Protein AF-A0A5C6MGU5-F1 (afdb_monomer)

Solvent-accessible surface area (backbone atoms only — not comparable to full-atom values): 9180 Å² total; per-residue (Å²): 132,84,82,51,68,72,92,38,64,25,35,32,39,40,38,36,35,50,50,98,85,65,52,47,31,28,55,45,80,52,95,90,55,79,79,12,43,75,41,80,54,62,85,96,49,49,40,66,64,58,50,38,55,52,48,18,62,77,69,70,44,94,37,74,92,36,55,45,75,43,73,92,65,50,44,81,38,66,78,50,99,88,43,54,26,26,38,38,30,30,42,44,56,94,60,76,82,68,92,88,69,81,59,47,39,60,75,56,50,65,65,72,44,65,99,49,78,68,41,51,63,56,53,48,42,51,33,44,71,72,65,70,51,51,97,84,63,80,69,85,51,70,75,69,51,48,73,79,64,75,124

Mean predicted aligned error: 8.31 Å

Organism: NCBI:txid1653850

Nearest PDB structures (foldseek):
  3r03-assembly1_B  TM=6.118E-01  e=1.742E-03  Rhodospirillum rubrum ATCC 11170
  5zrl-assembly2_B  TM=5.139E-01  e=5.588E-04  Mycolicibacterium smegmatis MC2 155
  5zrc-assembly1_A  TM=5.523E-01  e=1.235E-02  Mycolicibacterium smegmatis MC2 155
  3grn-assembly1_A  TM=5.414E-01  e=2.808E-02  Methanosarcina mazei
  8dp9-assembly1_A  TM=4.159E-01  e=7.451E-03  Melampsora lini

Radius of gyration: 14.79 Å; Cα contacts (8 Å, |Δi|>4): 239; chains: 1; bounding box: 42×35×39 Å

pLDDT: mean 77.82, std 12.08, range [43.31, 91.38]

Sequence (151 aa):
MTNIYCKTDRAILILGVPDDRGVLFFPSNRADELPGLHLDVKPLLPIFDQLTGLASAVLKQDVARSLHLFDEFADEIAINDSDKGTVFVGTLSQVTKPEGGPWAVMPAILRALPKTRVRLPYLRAWQILQGGLKLNTKAVDPAELAKYFDD

Structure (mmCIF, N/CA/C/O backbone):
data_AF-A0A5C6MGU5-F1
#
_entry.id   AF-A0A5C6MGU5-F1
#
loop_
_atom_site.group_PDB
_atom_site.id
_atom_site.type_symbol
_atom_site.label_atom_id
_atom_site.label_alt_id
_atom_site.label_comp_id
_atom_site.label_asym_id
_atom_site.label_entity_id
_atom_site.label_seq_id
_atom_site.pdbx_PDB_ins_code
_atom_site.Cartn_x
_atom_site.Cartn_y
_atom_site.Cartn_z
_atom_site.occupancy
_atom_site.B_iso_or_equiv
_atom_site.auth_seq_id
_atom_site.auth_comp_id
_atom_site.auth_asym_id
_atom_site.auth_atom_id
_atom_site.pdbx_PDB_model_num
ATOM 1 N N . MET A 1 1 ? -18.888 1.208 -3.282 1.00 53.81 1 MET A N 1
ATOM 2 C CA . MET A 1 1 ? -17.440 0.995 -3.474 1.00 53.81 1 MET A CA 1
ATOM 3 C C . MET A 1 1 ? -17.272 -0.138 -4.466 1.00 53.81 1 MET A C 1
ATOM 5 O O . MET A 1 1 ? -18.005 -1.114 -4.359 1.00 53.81 1 MET A O 1
ATOM 9 N N . THR A 1 2 ? -16.394 0.013 -5.455 1.00 55.94 2 THR A N 1
ATOM 10 C CA . THR A 1 2 ? -16.027 -1.081 -6.365 1.00 55.94 2 THR A CA 1
ATOM 11 C C . THR A 1 2 ? -15.250 -2.121 -5.563 1.00 55.94 2 THR A C 1
ATOM 13 O O . THR A 1 2 ? -14.336 -1.761 -4.825 1.00 55.94 2 THR A O 1
ATOM 16 N N . ASN A 1 3 ? -15.624 -3.397 -5.661 1.00 70.94 3 ASN A N 1
ATOM 17 C CA . ASN A 1 3 ? -14.872 -4.461 -5.002 1.00 70.94 3 ASN A CA 1
ATOM 18 C C . ASN A 1 3 ? -13.548 -4.655 -5.745 1.00 70.94 3 ASN A C 1
ATOM 20 O O . ASN A 1 3 ? -13.529 -5.143 -6.874 1.00 70.94 3 ASN A O 1
ATOM 24 N N . ILE A 1 4 ? -12.453 -4.237 -5.117 1.00 78.31 4 ILE A N 1
ATOM 25 C CA . ILE A 1 4 ? -11.099 -4.417 -5.640 1.00 78.31 4 ILE A CA 1
ATOM 26 C C . ILE A 1 4 ? -10.578 -5.764 -5.142 1.00 78.31 4 ILE A C 1
ATOM 28 O O . ILE A 1 4 ? -10.690 -6.085 -3.954 1.00 78.31 4 ILE A O 1
ATOM 32 N N . TYR A 1 5 ? -9.996 -6.542 -6.049 1.00 80.12 5 TYR A N 1
ATOM 33 C CA . TYR A 1 5 ? -9.428 -7.855 -5.761 1.00 80.12 5 TYR A CA 1
ATOM 34 C C . TYR A 1 5 ? -7.916 -7.836 -5.989 1.00 80.12 5 TYR A C 1
ATOM 36 O O . TYR A 1 5 ? -7.421 -7.143 -6.879 1.00 80.12 5 TYR A O 1
ATOM 44 N N . CYS A 1 6 ? -7.182 -8.598 -5.180 1.00 84.56 6 CYS A N 1
ATOM 45 C CA . CYS A 1 6 ? -5.745 -8.775 -5.358 1.00 84.56 6 CYS A CA 1
ATOM 46 C C . CYS A 1 6 ? -5.468 -9.711 -6.539 1.00 84.56 6 CYS A C 1
ATOM 48 O O . CYS A 1 6 ? -6.164 -10.713 -6.706 1.00 84.56 6 CYS A O 1
ATOM 50 N N . LYS A 1 7 ? -4.447 -9.400 -7.341 1.00 80.38 7 L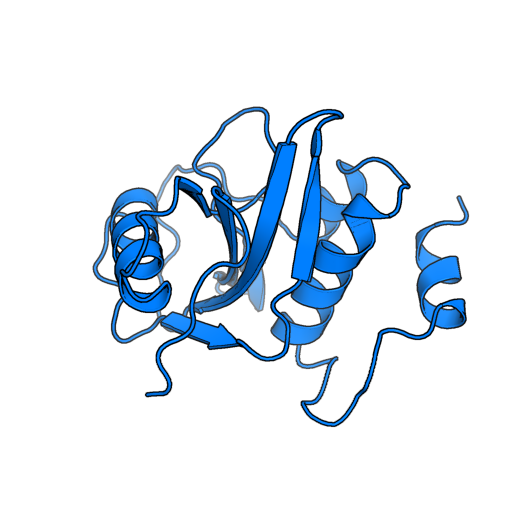YS A N 1
ATOM 51 C CA . LYS A 1 7 ? -4.052 -10.213 -8.504 1.00 80.38 7 LYS A CA 1
ATOM 52 C C . LYS A 1 7 ? -3.089 -11.348 -8.142 1.00 80.38 7 LYS A C 1
ATOM 54 O O . LYS A 1 7 ? -2.809 -12.210 -8.967 1.00 80.38 7 LYS A O 1
ATOM 59 N N . THR A 1 8 ? -2.587 -11.338 -6.914 1.00 87.69 8 THR A N 1
ATOM 60 C CA . THR A 1 8 ? -1.569 -12.249 -6.384 1.00 87.69 8 THR A CA 1
ATOM 61 C C . THR A 1 8 ? -1.984 -12.774 -5.012 1.00 87.69 8 THR A C 1
ATOM 63 O O . THR A 1 8 ? -2.827 -12.176 -4.342 1.00 87.69 8 THR A O 1
ATOM 66 N N . ASP A 1 9 ? -1.319 -13.829 -4.546 1.00 87.94 9 ASP A N 1
ATOM 67 C CA . ASP A 1 9 ? -1.592 -14.437 -3.234 1.00 87.94 9 ASP A CA 1
ATOM 68 C C . ASP A 1 9 ? -1.109 -13.577 -2.052 1.00 87.94 9 ASP A C 1
ATOM 70 O O . ASP A 1 9 ? -1.486 -13.809 -0.905 1.00 87.94 9 ASP A O 1
ATOM 74 N N . ARG A 1 10 ? -0.304 -12.543 -2.326 1.00 90.19 10 ARG A N 1
ATOM 75 C CA . ARG A 1 10 ? 0.150 -11.552 -1.344 1.00 90.19 10 ARG A CA 1
ATOM 76 C C . ARG A 1 10 ? -0.240 -10.136 -1.730 1.00 90.19 10 ARG A C 1
ATOM 78 O O . ARG A 1 10 ? -0.173 -9.770 -2.904 1.00 90.19 10 ARG A O 1
ATOM 85 N N . ALA A 1 11 ? -0.566 -9.329 -0.729 1.00 90.75 11 ALA A N 1
ATOM 86 C CA . ALA A 1 11 ? -0.770 -7.895 -0.851 1.00 90.75 11 ALA A CA 1
ATOM 87 C C . ALA A 1 11 ? 0.154 -7.143 0.108 1.00 90.75 11 ALA A C 1
ATOM 89 O O . ALA A 1 11 ? 0.366 -7.559 1.247 1.00 90.75 11 ALA A O 1
ATOM 90 N N . ILE A 1 12 ? 0.679 -6.013 -0.357 1.00 90.19 12 ILE A N 1
ATOM 91 C CA . ILE A 1 12 ? 1.473 -5.089 0.451 1.00 90.19 12 ILE A CA 1
ATOM 92 C C . ILE A 1 12 ? 0.781 -3.739 0.396 1.00 90.19 12 ILE A C 1
ATOM 94 O O . ILE A 1 12 ? 0.633 -3.161 -0.676 1.00 90.19 12 ILE A O 1
ATOM 98 N N . LEU A 1 13 ? 0.363 -3.216 1.541 1.00 90.38 13 LEU A N 1
ATOM 99 C CA . LEU A 1 13 ? -0.235 -1.892 1.613 1.00 90.38 13 LEU A CA 1
ATOM 100 C C . LEU A 1 13 ? 0.780 -0.866 2.107 1.00 90.38 13 LEU A C 1
ATOM 102 O O . LEU A 1 13 ? 1.248 -0.911 3.245 1.00 90.38 13 LEU A O 1
ATOM 106 N N . ILE A 1 14 ? 1.083 0.090 1.240 1.00 89.75 14 ILE A N 1
ATOM 107 C CA . ILE A 1 14 ? 1.922 1.241 1.534 1.00 89.75 14 ILE A CA 1
ATOM 108 C C . ILE A 1 14 ? 1.007 2.372 2.016 1.00 89.75 14 ILE A C 1
ATOM 110 O O . ILE A 1 14 ? 0.284 2.977 1.224 1.00 89.75 14 ILE A O 1
ATOM 114 N N . LEU A 1 15 ? 1.042 2.650 3.322 1.00 87.62 15 LEU A N 1
ATOM 115 C CA . LEU A 1 15 ? 0.246 3.708 3.949 1.00 87.62 15 LEU A CA 1
ATOM 116 C C . LEU A 1 15 ? 1.079 4.945 4.229 1.00 87.62 15 LEU A C 1
ATOM 118 O O . LEU A 1 15 ? 2.044 4.854 4.977 1.00 87.62 15 LEU A O 1
ATOM 122 N N . GLY A 1 16 ? 0.667 6.093 3.697 1.00 87.88 16 GLY A N 1
ATOM 123 C CA . GLY A 1 16 ? 1.178 7.387 4.132 1.00 87.88 16 GLY A CA 1
ATOM 124 C C . GLY A 1 16 ? 0.444 7.873 5.377 1.00 87.88 16 GLY A C 1
ATOM 125 O O . GLY A 1 16 ? -0.747 8.186 5.302 1.00 87.88 16 GLY A O 1
ATOM 126 N N . VAL A 1 17 ? 1.161 7.971 6.497 1.00 85.44 17 VAL A N 1
ATOM 127 C CA . VAL A 1 17 ? 0.687 8.618 7.728 1.00 85.44 17 VAL A CA 1
ATOM 128 C C . VAL A 1 17 ? 1.509 9.889 7.964 1.00 85.44 17 VAL A C 1
ATOM 130 O O . VAL A 1 17 ? 2.711 9.768 8.200 1.00 85.44 17 VAL A O 1
ATOM 133 N N . PRO A 1 18 ? 0.933 11.098 7.870 1.00 79.94 18 PRO A N 1
ATOM 134 C CA . PRO A 1 18 ? 1.666 12.327 8.166 1.00 79.94 18 PRO A CA 1
ATOM 135 C C . PRO A 1 18 ? 1.912 12.488 9.679 1.00 79.94 18 PRO A C 1
ATOM 137 O O . PRO A 1 18 ? 1.006 12.231 10.472 1.00 79.94 18 PRO A O 1
ATOM 140 N N . ASP A 1 19 ? 3.109 12.934 10.086 1.00 77.88 19 ASP A N 1
ATOM 141 C CA . ASP A 1 19 ? 3.311 13.519 11.426 1.00 77.88 19 ASP A CA 1
ATOM 142 C C . ASP A 1 19 ? 2.861 14.988 11.489 1.00 77.88 19 ASP A C 1
ATOM 144 O O . ASP A 1 19 ? 2.381 15.575 10.516 1.00 77.88 19 ASP A O 1
ATOM 148 N N . ASP A 1 20 ? 3.046 15.590 12.661 1.00 75.50 20 ASP A N 1
ATOM 149 C CA . ASP A 1 20 ? 2.825 17.007 12.950 1.00 75.50 20 ASP A CA 1
ATOM 150 C C . ASP A 1 20 ? 3.620 17.962 12.042 1.00 75.50 20 ASP A C 1
ATOM 152 O O . ASP A 1 20 ? 3.219 19.108 11.843 1.00 75.50 20 ASP A O 1
ATOM 156 N N . ARG A 1 21 ? 4.723 17.490 11.453 1.00 73.88 21 ARG A N 1
ATOM 157 C CA . ARG A 1 21 ? 5.568 18.232 10.506 1.00 73.88 21 ARG A CA 1
ATOM 158 C C . ARG A 1 21 ? 5.243 17.904 9.045 1.00 73.88 21 ARG A C 1
ATOM 160 O O . ARG A 1 21 ? 5.930 18.393 8.150 1.00 73.88 21 ARG A O 1
ATOM 167 N N . GLY A 1 22 ? 4.224 17.081 8.788 1.00 72.69 22 GLY A N 1
ATOM 168 C CA . GLY A 1 22 ? 3.822 16.652 7.446 1.00 72.69 22 GLY A CA 1
ATOM 169 C C . GLY A 1 22 ? 4.753 15.612 6.813 1.00 72.69 22 GLY A C 1
ATOM 170 O O . GLY A 1 22 ? 4.666 15.356 5.610 1.00 72.69 22 GLY A O 1
ATOM 171 N N . VAL A 1 23 ? 5.649 14.999 7.590 1.00 77.06 23 VAL A N 1
ATOM 172 C CA . VAL A 1 23 ? 6.521 13.922 7.113 1.00 77.06 23 VAL A CA 1
ATOM 173 C C . VAL A 1 23 ? 5.701 12.640 7.000 1.00 77.06 23 VAL A C 1
ATOM 175 O O . VAL A 1 23 ? 5.023 12.250 7.944 1.00 77.06 23 VAL A O 1
ATOM 178 N N . LEU A 1 24 ? 5.771 11.965 5.849 1.00 80.12 24 LEU A N 1
ATOM 179 C CA . LEU A 1 24 ? 5.070 10.698 5.6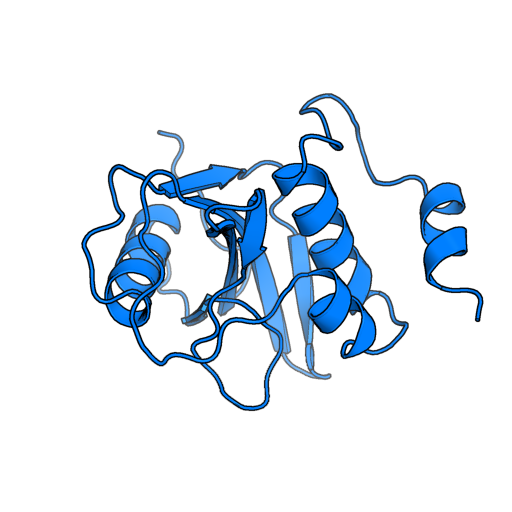43 1.00 80.12 24 LEU A CA 1
ATOM 180 C C . LEU A 1 24 ? 5.837 9.522 6.248 1.00 80.12 24 LEU A C 1
ATOM 182 O O . LEU A 1 24 ? 6.983 9.245 5.873 1.00 80.12 24 LEU A O 1
ATOM 186 N N . PHE A 1 25 ? 5.147 8.784 7.104 1.00 80.00 25 PHE A N 1
ATOM 187 C CA . PHE A 1 25 ? 5.589 7.530 7.689 1.00 80.00 25 PHE A CA 1
ATOM 188 C C . PHE A 1 25 ? 4.832 6.352 7.105 1.00 80.00 25 PHE A C 1
ATOM 190 O O . PHE A 1 25 ? 3.669 6.483 6.730 1.00 80.00 25 PHE A O 1
ATOM 197 N N . PHE A 1 26 ? 5.501 5.203 7.099 1.00 83.06 26 PHE A N 1
ATOM 198 C CA . PHE A 1 26 ? 4.984 3.953 6.569 1.00 83.06 26 PHE A CA 1
ATOM 199 C C . PHE A 1 26 ? 5.113 2.873 7.638 1.00 83.06 26 PHE A C 1
ATOM 201 O O . PHE A 1 26 ? 6.232 2.596 8.092 1.00 83.06 26 PHE A O 1
ATOM 208 N N . PRO A 1 27 ? 3.994 2.271 8.067 1.00 81.38 27 PRO A N 1
ATOM 209 C CA . PRO A 1 27 ? 4.040 1.172 9.011 1.00 81.38 27 PRO A CA 1
ATOM 210 C C . PRO A 1 27 ? 4.603 -0.081 8.327 1.00 81.38 27 PRO A C 1
ATOM 212 O O . PRO A 1 27 ? 4.325 -0.340 7.156 1.00 81.38 27 PRO A O 1
ATOM 215 N N . SER A 1 28 ? 5.383 -0.863 9.075 1.00 84.25 28 SER A N 1
ATOM 216 C CA . SER A 1 28 ? 5.816 -2.203 8.679 1.00 84.25 28 SER A CA 1
ATOM 217 C C . SER A 1 28 ? 5.377 -3.218 9.725 1.00 84.25 28 SER A C 1
ATOM 219 O O . SER A 1 28 ? 5.492 -2.961 10.924 1.00 84.25 28 SER A O 1
ATOM 221 N N . ASN A 1 29 ? 4.890 -4.375 9.280 1.00 84.56 29 ASN A N 1
ATOM 222 C CA . ASN A 1 29 ? 4.600 -5.520 10.147 1.00 84.56 29 ASN A CA 1
ATOM 223 C C . ASN A 1 29 ? 5.657 -6.631 10.057 1.00 84.56 29 ASN A C 1
ATOM 225 O O . ASN A 1 29 ? 5.462 -7.698 10.640 1.00 84.56 29 ASN A O 1
ATOM 229 N N . ARG A 1 30 ? 6.772 -6.388 9.355 1.00 79.38 30 ARG A N 1
ATOM 230 C CA . ARG A 1 30 ? 7.902 -7.317 9.231 1.00 79.38 30 ARG A CA 1
ATOM 231 C C . ARG A 1 30 ? 9.229 -6.570 9.394 1.00 79.38 30 ARG A C 1
ATOM 233 O O . ARG A 1 30 ? 9.433 -5.524 8.782 1.00 79.38 30 ARG A O 1
ATOM 240 N N . ALA A 1 31 ? 10.100 -7.080 10.264 1.00 66.62 31 ALA A N 1
ATOM 241 C CA . ALA A 1 31 ? 11.302 -6.371 10.713 1.00 66.62 31 ALA A CA 1
ATOM 242 C C . ALA A 1 31 ? 12.400 -6.262 9.637 1.00 66.62 31 ALA A C 1
ATOM 244 O O . ALA A 1 31 ? 13.076 -5.240 9.582 1.00 66.62 31 ALA A O 1
ATOM 245 N N . ASP A 1 32 ? 12.514 -7.259 8.754 1.00 68.69 32 ASP A N 1
ATOM 246 C CA . ASP A 1 32 ? 13.615 -7.391 7.783 1.00 68.69 32 ASP A CA 1
ATOM 247 C C . ASP A 1 32 ? 13.141 -7.370 6.317 1.00 68.69 32 ASP A C 1
ATOM 249 O O . ASP A 1 32 ? 13.840 -7.822 5.412 1.00 68.69 32 ASP A O 1
ATOM 253 N N . GLU A 1 33 ? 11.929 -6.872 6.062 1.00 73.44 33 GLU A N 1
ATOM 254 C CA . GLU A 1 33 ? 11.315 -6.885 4.732 1.00 73.44 33 GLU A CA 1
ATOM 255 C C . GLU A 1 33 ? 11.031 -5.480 4.190 1.00 73.44 33 GLU A C 1
ATOM 257 O O . GLU A 1 33 ? 11.208 -4.460 4.860 1.00 73.44 33 GLU A O 1
ATOM 262 N N . LEU A 1 34 ? 10.575 -5.440 2.935 1.00 77.31 34 LEU A N 1
ATOM 263 C CA . LEU A 1 34 ? 10.078 -4.234 2.289 1.00 77.31 34 LEU A CA 1
ATOM 264 C C . LEU A 1 34 ? 9.041 -3.538 3.194 1.00 77.31 34 LEU A C 1
ATOM 266 O O . LEU A 1 34 ? 8.188 -4.205 3.781 1.00 77.31 34 LEU A O 1
ATOM 270 N N . PRO A 1 35 ? 9.059 -2.205 3.288 1.00 79.31 35 PRO A N 1
ATOM 271 C CA . PRO A 1 35 ? 8.132 -1.468 4.137 1.00 79.31 35 PRO A CA 1
ATOM 272 C C . PRO A 1 35 ? 6.701 -1.560 3.613 1.00 79.31 35 PRO A C 1
ATOM 274 O O . PRO A 1 35 ? 6.462 -1.586 2.404 1.00 79.31 35 PRO A O 1
ATOM 277 N N . GLY A 1 36 ? 5.750 -1.551 4.540 1.00 85.69 36 GLY A N 1
ATOM 278 C CA . GLY A 1 36 ? 4.329 -1.688 4.259 1.00 85.69 36 GLY A CA 1
ATOM 279 C C . GLY A 1 36 ? 3.685 -2.752 5.135 1.00 85.69 36 GLY A C 1
ATOM 280 O O . GLY A 1 36 ? 4.340 -3.468 5.892 1.00 85.69 36 GLY A O 1
ATOM 281 N N . LEU A 1 37 ? 2.368 -2.848 5.028 1.00 88.25 37 LEU A N 1
ATOM 282 C CA . LEU A 1 37 ? 1.585 -3.857 5.719 1.00 88.25 37 LEU A CA 1
ATOM 283 C C . LEU A 1 37 ? 1.405 -5.066 4.811 1.00 88.25 37 LEU A C 1
ATOM 285 O O . LEU A 1 37 ? 0.712 -4.985 3.798 1.00 88.25 37 LEU A O 1
ATOM 289 N N . HIS A 1 38 ? 2.043 -6.170 5.179 1.00 88.19 38 HIS A N 1
ATOM 290 C CA . HIS A 1 38 ? 2.028 -7.418 4.424 1.00 88.19 38 HIS A CA 1
ATOM 291 C C . HIS A 1 38 ? 0.871 -8.302 4.846 1.00 88.19 38 HIS A C 1
ATOM 293 O O . HIS A 1 38 ? 0.719 -8.608 6.032 1.00 88.19 38 HIS A O 1
ATOM 299 N N . LEU A 1 39 ? 0.110 -8.755 3.860 1.00 89.00 39 LEU A N 1
ATOM 300 C CA . LEU A 1 39 ? -1.051 -9.605 4.034 1.00 89.00 39 LEU A CA 1
ATOM 301 C C . LEU A 1 39 ? -1.008 -10.770 3.040 1.00 89.00 39 LEU A C 1
ATOM 303 O O . LEU A 1 39 ? -0.906 -10.550 1.832 1.00 89.00 39 LEU A O 1
ATOM 307 N N . ASP A 1 40 ? -1.184 -11.992 3.538 1.00 89.75 40 ASP A N 1
ATOM 308 C CA . ASP A 1 40 ? -1.572 -13.123 2.694 1.00 89.75 40 ASP A CA 1
ATOM 309 C C . ASP A 1 40 ? -3.064 -12.996 2.360 1.00 89.75 40 ASP A C 1
ATOM 311 O O . ASP A 1 40 ? -3.914 -12.875 3.251 1.00 89.75 40 ASP A O 1
ATOM 315 N N . VAL A 1 41 ? -3.389 -12.968 1.070 1.00 88.62 41 VAL A N 1
ATOM 316 C CA . VAL A 1 41 ? -4.733 -12.636 0.599 1.00 88.62 41 VAL A CA 1
ATOM 317 C C . VAL A 1 41 ? -5.609 -13.875 0.580 1.00 88.62 41 VAL A C 1
ATOM 319 O O . VAL A 1 41 ? -5.252 -14.916 0.032 1.00 88.62 41 VAL A O 1
ATOM 322 N N . LYS A 1 42 ? -6.815 -13.744 1.131 1.00 86.31 42 LYS A N 1
ATOM 323 C CA . LYS A 1 42 ? -7.852 -14.762 0.989 1.00 86.31 42 LYS A CA 1
ATOM 324 C C . LYS A 1 42 ? -8.573 -14.579 -0.348 1.00 86.31 42 LYS A C 1
ATOM 326 O O . LYS A 1 42 ? -9.075 -13.479 -0.613 1.00 86.31 42 LYS A O 1
ATOM 331 N N . PRO A 1 43 ? -8.681 -15.639 -1.168 1.00 76.06 43 PRO A N 1
ATOM 332 C CA . PRO A 1 43 ? -9.460 -15.598 -2.397 1.00 76.06 43 PRO A CA 1
ATOM 333 C C . PRO A 1 43 ? -10.894 -15.118 -2.144 1.00 76.06 43 PRO A C 1
ATOM 335 O O . PRO A 1 43 ? -11.482 -15.420 -1.106 1.00 76.06 43 PRO A O 1
ATOM 338 N N . LEU A 1 44 ? -11.463 -14.399 -3.118 1.00 75.06 44 LEU A N 1
ATOM 339 C CA . LEU A 1 44 ? -12.865 -13.942 -3.147 1.00 75.06 44 LEU A CA 1
ATOM 340 C C . LEU A 1 44 ? -13.274 -12.909 -2.082 1.00 75.06 44 LEU A C 1
ATOM 342 O O . LEU A 1 44 ? -14.419 -12.457 -2.100 1.00 75.06 44 LEU A O 1
ATOM 346 N N . LEU A 1 45 ? -12.367 -12.481 -1.201 1.00 82.06 45 LEU A N 1
ATOM 347 C CA . LEU A 1 45 ? -12.625 -11.384 -0.270 1.00 82.06 45 LEU A CA 1
ATOM 348 C C . LEU A 1 45 ? -12.152 -10.039 -0.856 1.00 82.06 45 LEU A C 1
ATOM 350 O O . LEU A 1 45 ? -11.048 -9.977 -1.407 1.00 82.06 45 LEU A O 1
ATOM 354 N N . PRO A 1 46 ? -12.935 -8.949 -0.721 1.00 87.44 46 PRO A N 1
ATOM 355 C CA . PRO A 1 46 ? -12.491 -7.610 -1.105 1.00 87.44 46 PRO A CA 1
ATOM 356 C C . PRO A 1 46 ? -11.194 -7.228 -0.392 1.00 87.44 46 PRO A C 1
ATOM 358 O O . PRO A 1 46 ? -11.030 -7.481 0.804 1.00 87.44 46 PRO A O 1
ATOM 361 N N . ILE A 1 47 ? -10.262 -6.604 -1.112 1.00 89.19 47 ILE A N 1
ATOM 362 C CA . ILE A 1 47 ? -8.953 -6.277 -0.537 1.00 89.19 47 ILE A CA 1
ATOM 363 C C . ILE A 1 47 ? -9.050 -5.191 0.536 1.00 89.19 47 ILE A C 1
ATOM 365 O O . ILE A 1 47 ? -8.289 -5.218 1.497 1.00 89.19 47 ILE A O 1
ATOM 369 N N . PHE A 1 48 ? -10.026 -4.282 0.414 1.00 88.88 48 PHE A N 1
ATOM 370 C CA . PHE A 1 48 ? -10.246 -3.201 1.372 1.00 88.88 48 PHE A CA 1
ATOM 371 C C . PHE A 1 48 ? -10.450 -3.736 2.796 1.00 88.88 48 PHE A C 1
ATOM 373 O O . PHE A 1 48 ? -9.743 -3.313 3.709 1.00 88.88 48 PHE A O 1
ATOM 380 N N . ASP A 1 49 ? -11.347 -4.709 2.984 1.00 86.44 49 ASP A N 1
ATOM 381 C CA . ASP A 1 49 ? -11.656 -5.260 4.311 1.00 86.44 49 ASP A CA 1
ATOM 382 C C . ASP A 1 49 ? -10.441 -5.962 4.924 1.00 86.44 49 ASP A C 1
ATOM 384 O O . ASP A 1 49 ? -10.121 -5.780 6.102 1.00 86.44 49 ASP A O 1
ATOM 388 N N . GLN A 1 50 ? -9.721 -6.736 4.108 1.00 89.44 50 GLN A N 1
ATOM 389 C CA . GLN A 1 50 ? -8.565 -7.493 4.580 1.00 89.44 50 GLN A CA 1
ATOM 390 C C . GLN A 1 50 ? -7.397 -6.567 4.956 1.00 89.44 50 GLN A C 1
ATOM 392 O O . GLN A 1 50 ? -6.746 -6.764 5.984 1.00 89.44 50 GLN A O 1
ATOM 397 N N . LEU A 1 51 ? -7.161 -5.527 4.153 1.00 88.88 51 LEU A N 1
ATOM 398 C CA . LEU A 1 51 ? -6.131 -4.521 4.395 1.00 88.88 51 LEU A CA 1
ATOM 399 C C . LEU A 1 51 ? -6.450 -3.630 5.596 1.00 88.88 51 LEU A C 1
ATOM 401 O O . LEU A 1 51 ? -5.560 -3.338 6.395 1.00 88.88 51 LEU A O 1
ATOM 405 N N . THR A 1 52 ? -7.715 -3.243 5.756 1.00 88.81 52 THR A N 1
ATOM 406 C CA . THR A 1 52 ? -8.176 -2.451 6.903 1.00 88.81 52 THR A CA 1
ATOM 407 C C . THR A 1 52 ? -7.975 -3.214 8.208 1.00 88.81 52 THR A C 1
ATOM 409 O O . THR A 1 52 ? -7.450 -2.652 9.166 1.00 88.81 52 THR A O 1
ATOM 412 N N . GLY A 1 53 ? -8.319 -4.508 8.246 1.00 87.50 53 GLY A N 1
ATOM 413 C CA . GLY A 1 53 ? -8.117 -5.343 9.434 1.00 87.50 53 GLY A CA 1
ATOM 414 C C . GLY A 1 53 ? -6.648 -5.429 9.857 1.00 87.50 53 GLY A C 1
ATOM 415 O O . G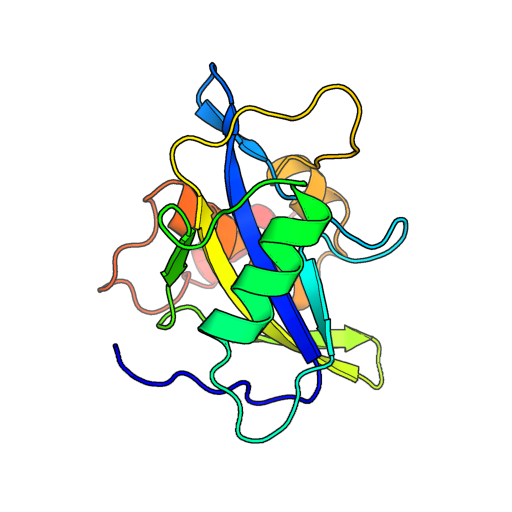LY A 1 53 ? -6.330 -5.271 11.038 1.00 87.50 53 GLY A O 1
ATOM 416 N N . LEU A 1 54 ? -5.739 -5.611 8.893 1.00 88.88 54 LEU A N 1
ATOM 417 C CA . LEU A 1 54 ? -4.303 -5.631 9.168 1.00 88.88 54 LEU A CA 1
ATOM 418 C C . LEU A 1 54 ? -3.784 -4.262 9.632 1.00 88.88 54 LEU A C 1
ATOM 420 O O . LEU A 1 54 ? -3.020 -4.189 10.596 1.00 88.88 54 LEU A O 1
ATOM 424 N N . ALA A 1 55 ? -4.210 -3.181 8.977 1.00 87.25 55 ALA A N 1
ATOM 425 C CA . ALA A 1 55 ? -3.837 -1.823 9.357 1.00 87.25 55 ALA A CA 1
ATOM 426 C C . ALA A 1 55 ? -4.285 -1.486 10.778 1.00 87.25 55 ALA A C 1
ATOM 428 O O . ALA A 1 55 ? -3.474 -0.992 11.563 1.00 87.25 55 ALA A O 1
ATOM 429 N N . SER A 1 56 ? -5.517 -1.841 11.145 1.00 87.25 56 SER A N 1
ATOM 430 C CA . SER A 1 56 ? -6.014 -1.639 12.503 1.00 87.25 56 SER A CA 1
ATOM 431 C C . SER A 1 56 ? -5.191 -2.403 13.544 1.00 87.25 56 SER A C 1
ATOM 433 O O . SER A 1 56 ? -4.900 -1.872 14.616 1.00 87.25 56 SER A O 1
ATOM 435 N N . ALA A 1 57 ? -4.757 -3.628 13.227 1.00 85.94 57 ALA A N 1
ATOM 436 C CA . ALA A 1 57 ? -3.931 -4.438 14.122 1.00 85.94 57 ALA A CA 1
ATOM 437 C C . ALA A 1 57 ? -2.524 -3.849 14.321 1.00 85.94 57 ALA A C 1
ATOM 439 O O . ALA A 1 57 ? -2.045 -3.749 15.451 1.00 85.94 57 ALA A O 1
ATOM 440 N N . VAL A 1 58 ? -1.871 -3.428 13.235 1.00 83.69 58 VAL A N 1
ATOM 441 C CA . VAL A 1 58 ? -0.500 -2.889 13.276 1.00 83.69 58 VAL A CA 1
ATOM 442 C C . VAL A 1 58 ? -0.465 -1.507 13.925 1.00 83.69 58 VAL A C 1
ATOM 444 O O . VAL A 1 58 ? 0.451 -1.202 14.689 1.00 83.69 58 VAL A O 1
ATOM 447 N N . LEU A 1 59 ? -1.481 -0.684 13.668 1.00 80.94 59 LEU A N 1
ATOM 448 C CA . LEU A 1 59 ? -1.600 0.665 14.224 1.00 80.94 59 LEU A CA 1
ATOM 449 C C . LEU A 1 59 ? -2.266 0.688 15.606 1.00 80.94 59 LEU A C 1
ATOM 451 O O . LEU A 1 59 ? -2.240 1.722 16.266 1.00 80.94 59 LEU A O 1
ATOM 455 N N . LYS A 1 60 ? -2.826 -0.444 16.054 1.00 83.12 60 LYS A N 1
ATOM 456 C CA . LYS A 1 60 ? -3.541 -0.605 17.331 1.00 83.12 60 LYS A CA 1
ATOM 457 C C . LYS A 1 60 ? -4.707 0.381 17.511 1.00 83.12 60 LYS A C 1
ATOM 459 O O . LYS A 1 60 ? -4.925 0.895 18.605 1.00 83.12 60 LYS A O 1
ATOM 464 N N . GLN A 1 61 ? -5.461 0.638 16.446 1.00 83.06 61 GLN A N 1
ATOM 465 C CA . GLN A 1 61 ? -6.614 1.549 16.427 1.00 83.06 61 GLN A CA 1
ATOM 466 C C . GLN A 1 61 ? -7.553 1.186 15.270 1.00 83.06 61 GLN A C 1
ATOM 468 O O . GLN A 1 61 ? -7.109 0.582 14.301 1.00 83.06 61 GLN A O 1
ATOM 473 N N . ASP A 1 62 ? -8.828 1.568 15.328 1.00 85.75 62 ASP A N 1
ATOM 474 C CA . ASP A 1 62 ? -9.724 1.404 14.177 1.00 85.75 62 ASP A CA 1
ATOM 475 C C . ASP A 1 62 ? -9.416 2.454 13.101 1.00 85.75 62 ASP A C 1
ATOM 477 O O . ASP A 1 62 ? -9.491 3.657 13.358 1.00 85.75 62 ASP A O 1
ATOM 481 N N . VAL A 1 63 ? -9.068 1.997 11.895 1.00 85.62 63 VAL A N 1
ATOM 482 C CA . VAL A 1 63 ? -8.726 2.869 10.763 1.00 85.62 63 VAL A CA 1
ATOM 483 C C . VAL A 1 63 ? -9.716 2.826 9.602 1.00 85.62 63 VAL A C 1
ATOM 485 O O . VAL A 1 63 ? -9.499 3.493 8.592 1.00 85.62 63 VAL A O 1
ATOM 488 N N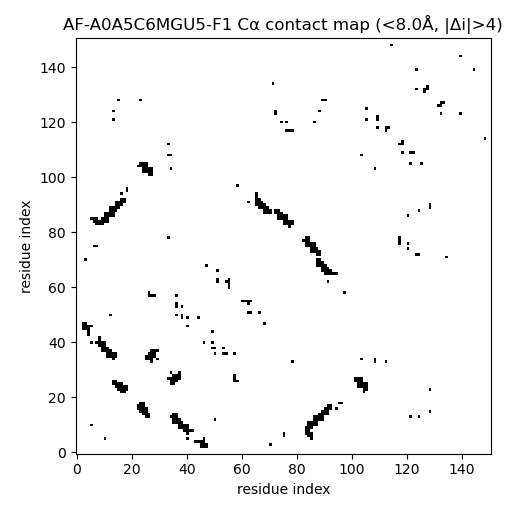 . ALA A 1 64 ? -10.820 2.083 9.714 1.00 84.06 64 ALA A N 1
ATOM 489 C CA . ALA A 1 64 ? -11.731 1.865 8.585 1.00 84.06 64 ALA A CA 1
ATOM 490 C C . ALA A 1 64 ? -12.297 3.166 7.991 1.00 84.06 64 ALA A C 1
ATOM 492 O O . ALA A 1 64 ? -12.523 3.262 6.788 1.00 84.06 64 ALA A O 1
ATOM 493 N N . ARG A 1 65 ? -12.517 4.183 8.833 1.00 82.81 65 ARG A N 1
ATOM 494 C CA . ARG A 1 65 ? -13.074 5.483 8.420 1.00 82.81 65 ARG A CA 1
ATOM 495 C C . ARG A 1 65 ? -12.026 6.490 7.956 1.00 82.81 65 ARG A C 1
ATOM 497 O O . ARG A 1 65 ? -12.393 7.500 7.364 1.00 82.81 65 ARG A O 1
ATOM 504 N N . SER A 1 66 ? -10.754 6.245 8.254 1.00 87.25 66 SER A N 1
ATOM 505 C CA . SER A 1 66 ? -9.649 7.149 7.934 1.00 87.25 66 SER A CA 1
ATOM 506 C C . SER A 1 66 ? -8.762 6.647 6.801 1.00 87.25 66 SER A C 1
ATOM 508 O O . SER A 1 66 ? -7.971 7.438 6.280 1.00 87.25 66 SER A O 1
ATOM 510 N N . LEU A 1 67 ? -8.892 5.368 6.430 1.00 88.81 67 LEU A N 1
ATOM 511 C CA . LEU A 1 67 ? -8.164 4.737 5.340 1.00 88.81 67 LEU A CA 1
ATOM 512 C C . LEU A 1 67 ? -8.781 5.093 3.990 1.00 88.81 67 LEU A C 1
ATOM 514 O O . LEU A 1 67 ? -9.923 4.748 3.694 1.00 88.81 67 LEU A O 1
ATOM 518 N N . HIS A 1 68 ? -7.975 5.715 3.140 1.00 88.50 68 HIS A N 1
ATOM 519 C CA . HIS A 1 68 ? -8.287 5.918 1.735 1.00 88.50 68 HIS A CA 1
ATOM 520 C C . HIS A 1 68 ? -7.315 5.098 0.890 1.00 88.50 68 HIS A C 1
ATOM 522 O O . HIS A 1 68 ? -6.110 5.327 0.951 1.00 88.50 68 HIS A O 1
ATOM 528 N N . LEU A 1 69 ? -7.826 4.163 0.087 1.00 88.00 69 LEU A N 1
ATOM 529 C CA . LEU A 1 69 ? -7.028 3.417 -0.888 1.00 88.00 69 LEU A CA 1
ATOM 530 C C . LEU A 1 69 ? -7.116 4.078 -2.263 1.00 88.00 69 LEU A C 1
ATOM 532 O O . LEU A 1 69 ? -8.189 4.520 -2.662 1.00 88.00 69 LEU A O 1
ATOM 536 N N . PHE A 1 70 ? -5.995 4.110 -2.977 1.00 87.44 70 PHE A N 1
ATOM 537 C CA . PHE A 1 70 ? -5.925 4.525 -4.375 1.00 87.44 70 PHE A CA 1
ATOM 538 C C . PHE A 1 70 ? -5.739 3.278 -5.242 1.00 87.44 70 PHE A C 1
ATOM 540 O O . PHE A 1 70 ? -4.631 2.749 -5.384 1.00 87.44 70 PHE A O 1
ATOM 547 N N . ASP A 1 71 ? -6.849 2.738 -5.733 1.00 83.31 71 ASP A N 1
ATOM 548 C CA . ASP A 1 71 ? -6.904 1.452 -6.425 1.00 83.31 71 ASP A CA 1
ATOM 549 C C . ASP A 1 71 ? -6.317 1.507 -7.836 1.00 83.31 71 ASP A C 1
ATOM 551 O O . ASP A 1 71 ? -5.723 0.537 -8.312 1.00 83.31 71 ASP A O 1
ATOM 555 N N . GLU A 1 72 ? -6.395 2.670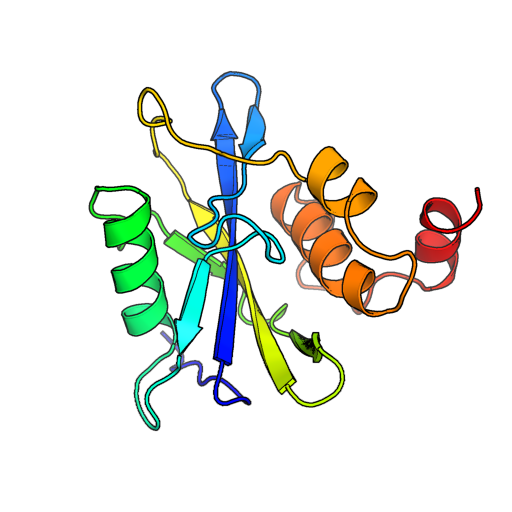 -8.470 1.00 83.38 72 GLU A N 1
ATOM 556 C CA . GLU A 1 72 ? -5.828 2.976 -9.776 1.00 83.38 72 GLU A CA 1
ATOM 557 C C . GLU A 1 72 ? -4.295 2.883 -9.816 1.00 83.38 72 GLU A C 1
ATOM 559 O O . GLU A 1 72 ? -3.706 2.753 -10.892 1.00 83.38 72 GLU A O 1
ATOM 564 N N . PHE A 1 73 ? -3.647 2.923 -8.650 1.00 84.69 73 PHE A N 1
ATOM 565 C CA . PHE A 1 73 ? -2.197 2.815 -8.508 1.00 84.69 73 PHE A CA 1
ATOM 566 C C . PHE A 1 73 ? -1.739 1.455 -7.973 1.00 84.69 73 PHE A C 1
ATOM 568 O O . PHE A 1 73 ? -0.572 1.309 -7.605 1.00 84.69 73 PHE A O 1
ATOM 575 N N . ALA A 1 74 ? -2.630 0.461 -7.938 1.00 86.88 74 ALA A N 1
ATOM 576 C CA . ALA A 1 74 ? -2.249 -0.899 -7.592 1.00 86.88 74 ALA A CA 1
ATOM 577 C C . ALA A 1 74 ? -1.324 -1.503 -8.665 1.00 86.88 74 ALA A C 1
ATOM 579 O O . ALA A 1 74 ? -1.660 -1.514 -9.853 1.00 86.88 74 ALA A O 1
ATOM 580 N N . ASP A 1 75 ? -0.174 -2.034 -8.246 1.00 85.81 75 ASP A N 1
ATOM 581 C CA . ASP A 1 75 ? 0.867 -2.549 -9.147 1.00 85.81 75 ASP A CA 1
ATOM 582 C C . ASP A 1 75 ? 1.400 -3.904 -8.662 1.00 85.81 75 ASP A C 1
ATOM 584 O O . ASP A 1 75 ? 1.448 -4.168 -7.461 1.00 85.81 75 ASP A O 1
ATO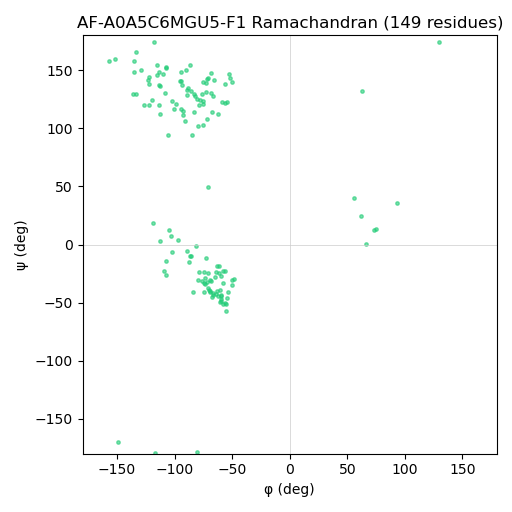M 588 N N . GLU A 1 76 ? 1.810 -4.772 -9.583 1.00 88.31 76 GLU A N 1
ATOM 589 C CA . GLU A 1 76 ? 2.415 -6.064 -9.240 1.00 88.31 76 GLU A CA 1
ATOM 590 C C . GLU A 1 76 ? 3.929 -5.921 -9.081 1.00 88.31 76 GLU A C 1
ATOM 592 O O . GLU A 1 76 ? 4.612 -5.328 -9.919 1.00 88.31 76 GLU A O 1
ATOM 597 N N . ILE A 1 77 ? 4.477 -6.508 -8.019 1.00 86.38 77 ILE A N 1
ATOM 598 C CA . ILE A 1 77 ? 5.902 -6.458 -7.698 1.00 86.38 77 ILE A CA 1
ATOM 599 C C . ILE A 1 77 ? 6.457 -7.853 -7.442 1.00 86.38 77 ILE A C 1
ATOM 601 O O . ILE A 1 77 ? 5.759 -8.729 -6.934 1.00 86.38 77 ILE A O 1
ATOM 605 N N . ALA A 1 78 ? 7.738 -8.046 -7.745 1.00 83.81 78 ALA A N 1
ATOM 606 C CA . ALA A 1 78 ? 8.491 -9.180 -7.224 1.00 83.81 78 ALA A CA 1
ATOM 607 C C . ALA A 1 78 ? 8.891 -8.879 -5.772 1.00 83.81 78 ALA A C 1
ATOM 609 O O . ALA A 1 78 ? 9.509 -7.846 -5.509 1.00 83.81 78 ALA A O 1
ATOM 610 N N . ILE A 1 79 ? 8.518 -9.760 -4.844 1.00 77.31 79 ILE A N 1
ATOM 611 C CA . ILE A 1 79 ? 8.930 -9.689 -3.433 1.00 77.31 79 ILE A CA 1
ATOM 612 C C . ILE A 1 79 ? 10.306 -10.349 -3.277 1.00 77.31 79 ILE A C 1
ATOM 614 O O . ILE A 1 79 ? 11.172 -9.832 -2.576 1.00 77.31 79 ILE A O 1
ATOM 618 N N . ASN A 1 80 ? 10.508 -11.472 -3.963 1.00 76.06 80 ASN A N 1
ATOM 619 C CA . ASN A 1 80 ? 11.777 -12.183 -4.099 1.00 76.06 80 ASN A CA 1
ATOM 620 C C . ASN A 1 80 ? 11.803 -12.890 -5.474 1.00 76.06 80 ASN A C 1
ATOM 622 O O . ASN A 1 80 ? 10.939 -12.634 -6.315 1.00 76.06 80 ASN A O 1
ATOM 626 N N . ASP A 1 81 ? 12.782 -13.765 -5.710 1.00 76.81 81 ASP A N 1
ATOM 627 C CA . ASP A 1 81 ? 12.950 -14.444 -7.004 1.00 76.81 81 ASP A CA 1
ATOM 628 C C . ASP A 1 81 ? 11.784 -15.384 -7.375 1.00 76.81 81 ASP A C 1
ATOM 630 O O . ASP A 1 81 ? 11.567 -15.643 -8.560 1.00 76.81 81 ASP A O 1
ATOM 634 N N . SER A 1 82 ? 11.020 -15.881 -6.395 1.00 79.94 82 SER A N 1
ATOM 635 C CA . SER A 1 82 ? 9.897 -16.810 -6.602 1.00 79.94 82 SER A CA 1
ATOM 636 C C . SER A 1 82 ? 8.514 -16.199 -6.365 1.00 79.94 82 SER A C 1
ATOM 638 O O . SER A 1 82 ? 7.528 -16.699 -6.907 1.00 79.94 82 SER A O 1
ATOM 640 N N . ASP A 1 83 ? 8.426 -15.120 -5.589 1.00 82.62 83 ASP A N 1
ATOM 641 C CA . ASP A 1 83 ? 7.170 -14.608 -5.047 1.00 82.62 83 ASP A CA 1
ATOM 642 C C . ASP A 1 83 ? 6.807 -13.250 -5.648 1.00 82.62 83 ASP A C 1
ATOM 644 O O . ASP A 1 83 ? 7.619 -12.320 -5.713 1.00 82.62 83 ASP A O 1
ATOM 648 N N . LYS A 1 84 ? 5.528 -13.101 -6.005 1.00 86.94 84 LYS A N 1
ATOM 649 C CA . LYS A 1 84 ? 4.933 -11.832 -6.434 1.00 86.94 84 LYS A CA 1
ATOM 650 C C . LYS A 1 84 ? 3.901 -11.343 -5.426 1.00 86.94 84 LYS A C 1
ATOM 652 O O . LYS A 1 84 ? 3.212 -12.139 -4.791 1.00 86.94 84 LYS A O 1
ATOM 657 N N . GLY A 1 85 ? 3.771 -10.028 -5.317 1.00 89.19 85 GLY A N 1
ATOM 658 C CA . GLY A 1 85 ? 2.739 -9.369 -4.527 1.00 89.19 85 GLY A CA 1
ATOM 659 C C . GLY A 1 85 ? 2.108 -8.212 -5.283 1.00 89.19 85 GLY A C 1
ATOM 660 O O . GLY A 1 85 ? 2.717 -7.653 -6.189 1.00 89.19 85 GLY A O 1
ATOM 661 N N . THR A 1 86 ? 0.900 -7.829 -4.889 1.00 91.25 86 THR A N 1
ATOM 662 C CA . THR A 1 86 ? 0.251 -6.611 -5.374 1.00 91.25 86 THR A CA 1
ATOM 663 C C . THR A 1 86 ? 0.456 -5.524 -4.330 1.00 91.25 86 THR A C 1
ATOM 665 O O . THR A 1 86 ? 0.063 -5.678 -3.172 1.00 91.25 86 THR A O 1
ATOM 668 N N . VAL A 1 87 ? 1.087 -4.427 -4.728 1.00 89.38 87 VAL A N 1
ATOM 669 C CA . VAL A 1 87 ? 1.217 -3.231 -3.903 1.00 89.38 87 VAL A CA 1
ATOM 670 C C . VAL A 1 87 ? -0.042 -2.395 -4.046 1.00 89.38 87 VAL A C 1
ATOM 672 O O . VAL A 1 87 ? -0.450 -2.070 -5.157 1.00 89.38 87 VAL A O 1
ATOM 675 N N . PHE A 1 88 ? -0.617 -2.008 -2.915 1.00 91.38 88 PHE A N 1
ATOM 676 C CA . PHE A 1 88 ? -1.675 -1.014 -2.809 1.00 91.38 88 PHE A CA 1
ATOM 677 C C . PHE A 1 88 ? -1.118 0.237 -2.139 1.00 91.38 88 PHE A C 1
ATOM 679 O O . PHE A 1 88 ? -0.263 0.153 -1.256 1.00 91.38 88 PHE A O 1
ATOM 686 N N . VAL A 1 89 ? -1.623 1.401 -2.537 1.00 89.88 89 VAL A N 1
ATOM 687 C CA . VAL A 1 89 ? -1.240 2.690 -1.954 1.00 89.88 89 VAL A CA 1
ATOM 688 C C . VAL A 1 89 ? -2.445 3.266 -1.230 1.00 89.88 89 VAL A C 1
ATOM 690 O O . VAL A 1 89 ? -3.559 3.228 -1.752 1.00 89.88 89 VAL A O 1
ATOM 693 N N . GLY A 1 90 ? -2.236 3.813 -0.036 1.00 90.12 90 GLY A N 1
ATOM 694 C CA . GLY A 1 90 ? -3.296 4.487 0.698 1.00 90.12 90 GLY A CA 1
ATOM 695 C C . GLY A 1 90 ? -2.803 5.585 1.627 1.00 90.12 90 GLY A C 1
ATOM 696 O O . GLY A 1 90 ? -1.638 5.617 2.019 1.00 90.12 90 GLY A O 1
ATOM 697 N N . THR A 1 91 ? -3.698 6.495 1.992 1.00 88.75 91 THR A N 1
ATOM 698 C CA . THR A 1 91 ? -3.476 7.474 3.061 1.00 88.75 91 THR A CA 1
ATOM 699 C C . THR A 1 91 ? -4.297 7.116 4.283 1.00 88.75 91 THR A C 1
ATOM 701 O O . THR A 1 91 ? -5.366 6.511 4.194 1.00 88.75 91 THR A O 1
ATOM 704 N N . LEU A 1 92 ? -3.796 7.542 5.436 1.00 87.12 92 LEU A N 1
ATOM 705 C CA . LEU A 1 92 ? -4.553 7.570 6.672 1.00 87.12 92 LEU A CA 1
ATOM 706 C C . LEU A 1 92 ? -4.635 8.999 7.184 1.00 87.12 92 LEU A C 1
ATOM 708 O O . LEU A 1 92 ? -3.618 9.655 7.406 1.00 87.12 92 LEU A O 1
ATOM 712 N N . SER A 1 93 ? -5.858 9.471 7.391 1.00 80.44 93 SER A N 1
ATOM 713 C CA . SER A 1 93 ? -6.112 10.743 8.066 1.00 80.44 93 SER A CA 1
ATOM 714 C C . SER A 1 93 ? -6.248 10.537 9.581 1.00 80.44 93 SER A C 1
ATOM 716 O O . SER A 1 93 ? -6.675 9.483 10.037 1.00 80.44 93 SER A O 1
ATOM 718 N N . GLN A 1 94 ? -5.886 11.544 10.381 1.00 65.62 94 GLN A N 1
ATOM 719 C CA . GLN A 1 94 ? -6.174 11.578 11.828 1.00 65.62 94 GLN A CA 1
ATOM 720 C C . GLN A 1 94 ? -5.535 10.461 12.677 1.00 65.62 94 GLN A C 1
ATOM 722 O O . GLN A 1 94 ? -6.024 10.149 13.759 1.00 65.62 94 GLN A O 1
ATOM 727 N N . VAL A 1 95 ? -4.433 9.869 12.218 1.00 67.38 95 VAL A N 1
ATOM 728 C CA . VAL A 1 95 ? -3.701 8.868 12.997 1.00 67.38 95 VAL A CA 1
ATOM 729 C C . VAL A 1 95 ? -2.596 9.539 13.793 1.00 67.38 95 VAL A C 1
ATOM 731 O O . VAL A 1 95 ? -1.629 10.046 13.228 1.00 67.38 95 VAL A O 1
ATOM 734 N N . THR A 1 96 ? -2.720 9.503 15.114 1.00 65.00 96 THR A N 1
ATOM 735 C CA . THR A 1 96 ? -1.630 9.887 16.007 1.00 65.00 96 THR A CA 1
ATOM 736 C C . THR A 1 96 ? -0.572 8.791 15.972 1.00 65.00 96 THR A C 1
ATOM 738 O O . THR A 1 96 ? -0.889 7.609 16.113 1.00 65.00 96 THR A O 1
ATOM 741 N N . LYS A 1 97 ? 0.696 9.164 15.784 1.00 63.94 97 LYS A N 1
ATOM 742 C CA . LYS A 1 97 ? 1.807 8.213 15.868 1.00 63.94 97 LYS A CA 1
ATOM 743 C C . LYS A 1 97 ? 1.770 7.516 17.241 1.00 63.94 97 LYS A C 1
ATOM 745 O O . LYS A 1 97 ? 1.845 8.219 18.249 1.00 63.94 97 LYS A O 1
ATOM 750 N N . PRO A 1 98 ? 1.672 6.177 17.317 1.00 55.78 98 PRO A N 1
ATOM 751 C CA . PRO A 1 98 ? 1.746 5.483 18.593 1.00 55.78 98 PRO A CA 1
ATOM 752 C C . PRO A 1 98 ? 3.148 5.648 19.189 1.00 55.78 98 PRO A C 1
ATOM 754 O O . PRO A 1 98 ? 4.157 5.613 18.475 1.00 55.78 98 PRO A O 1
ATOM 757 N N . GLU A 1 99 ? 3.218 5.825 20.506 1.00 54.56 99 GLU A N 1
ATOM 758 C CA . GLU A 1 99 ? 4.484 5.890 21.230 1.00 54.56 99 GLU A CA 1
ATOM 759 C C . GLU A 1 99 ? 5.229 4.547 21.088 1.00 54.56 99 GLU A C 1
ATOM 761 O O . GLU A 1 99 ? 4.783 3.514 21.583 1.00 54.56 99 GLU A O 1
ATOM 766 N N . GLY A 1 100 ? 6.365 4.550 20.377 1.00 53.84 100 GLY A N 1
ATOM 767 C CA . GLY A 1 100 ? 7.348 3.458 20.437 1.00 53.84 100 GLY A CA 1
ATOM 768 C C . GLY A 1 100 ? 7.253 2.316 19.410 1.00 53.84 100 GLY A C 1
ATOM 769 O O . GLY A 1 100 ? 7.584 1.187 19.756 1.00 53.84 100 GLY A O 1
ATOM 770 N N . GLY A 1 101 ? 6.866 2.567 18.153 1.00 57.38 101 GLY A N 1
ATOM 771 C CA . GLY A 1 101 ? 6.956 1.575 17.058 1.00 57.38 101 GLY A CA 1
ATOM 772 C C . GLY A 1 101 ? 7.925 1.969 15.925 1.00 57.38 101 GLY A C 1
ATOM 773 O O . GLY A 1 101 ? 8.143 3.165 15.707 1.00 57.38 101 GLY A O 1
ATOM 774 N N . PRO A 1 102 ? 8.498 1.004 15.170 1.00 62.22 102 PRO A N 1
ATOM 775 C CA . PRO A 1 102 ? 9.358 1.299 14.026 1.00 62.22 102 PRO A CA 1
ATOM 776 C C . PRO A 1 102 ? 8.513 1.748 12.828 1.00 62.22 102 PRO A C 1
ATOM 778 O O . PRO A 1 102 ? 7.871 0.944 12.156 1.00 62.22 102 PRO A O 1
ATOM 781 N N . TRP A 1 103 ? 8.497 3.050 12.560 1.00 75.19 103 TRP A N 1
ATOM 782 C CA . TRP A 1 103 ? 7.947 3.617 11.328 1.00 75.19 103 TRP A CA 1
ATOM 783 C C . TRP A 1 103 ? 9.095 4.115 10.461 1.00 75.19 103 TRP A C 1
ATOM 785 O O . TRP A 1 103 ? 9.955 4.860 10.937 1.00 75.19 103 TRP A O 1
ATOM 795 N N . ALA A 1 104 ? 9.101 3.729 9.189 1.00 74.69 104 ALA A N 1
ATOM 796 C CA . ALA A 1 104 ? 10.099 4.200 8.239 1.00 74.69 104 ALA A CA 1
ATOM 797 C C . ALA A 1 104 ? 9.572 5.413 7.461 1.00 74.69 104 ALA A C 1
ATOM 799 O O . ALA A 1 104 ? 8.375 5.533 7.204 1.00 74.69 104 ALA A O 1
ATOM 800 N N . VAL A 1 105 ? 10.475 6.315 7.069 1.00 79.25 105 VAL A N 1
ATOM 801 C CA . VAL A 1 105 ? 10.157 7.468 6.210 1.00 79.25 105 VAL A CA 1
ATOM 802 C C . VAL A 1 105 ? 10.443 7.098 4.754 1.00 79.25 105 VAL A C 1
ATOM 804 O O . VAL A 1 105 ? 11.463 6.468 4.480 1.00 79.25 105 VAL A O 1
ATOM 807 N N . MET A 1 106 ? 9.609 7.522 3.800 1.00 75.62 106 MET A N 1
ATOM 808 C CA . MET A 1 106 ? 9.747 7.114 2.389 1.00 75.62 106 MET A CA 1
ATOM 809 C C . MET A 1 106 ? 11.134 7.353 1.760 1.00 75.62 106 MET A C 1
ATOM 811 O O . MET A 1 106 ? 11.638 6.459 1.084 1.00 75.62 106 MET A O 1
ATOM 815 N N . PRO A 1 107 ? 11.840 8.475 1.998 1.00 76.25 107 PRO A N 1
ATOM 816 C CA . PRO A 1 107 ? 13.197 8.627 1.481 1.00 76.25 107 PRO A CA 1
ATOM 817 C C . PRO A 1 107 ? 14.195 7.627 2.079 1.00 76.25 107 PRO A C 1
ATOM 819 O O . PRO A 1 107 ? 15.185 7.309 1.426 1.00 76.25 107 PRO A O 1
ATOM 822 N N . ALA A 1 108 ? 13.981 7.154 3.311 1.00 78.00 108 ALA A N 1
ATOM 823 C CA . ALA A 1 108 ? 14.802 6.104 3.918 1.00 78.00 108 ALA A CA 1
ATOM 824 C C . ALA A 1 108 ? 14.468 4.734 3.310 1.00 78.00 108 ALA A C 1
ATOM 826 O O . ALA A 1 108 ? 15.374 3.983 2.965 1.00 78.00 108 ALA A O 1
ATOM 827 N N . ILE A 1 109 ? 13.179 4.471 3.078 1.00 77.69 109 ILE A N 1
ATOM 828 C CA . ILE A 1 109 ? 12.682 3.289 2.364 1.00 77.69 109 ILE A CA 1
ATOM 829 C C . ILE A 1 109 ? 13.332 3.182 0.989 1.00 77.69 109 ILE A C 1
ATOM 831 O O . ILE A 1 109 ? 14.002 2.200 0.697 1.00 77.69 109 ILE A O 1
ATOM 835 N N . LEU A 1 110 ? 13.195 4.222 0.164 1.00 80.88 110 LEU A N 1
ATOM 836 C CA . LEU A 1 110 ? 13.711 4.220 -1.202 1.00 80.88 110 LEU A CA 1
ATOM 837 C C . LEU A 1 110 ? 15.228 4.023 -1.258 1.00 80.88 110 LEU A C 1
ATOM 839 O O . LEU A 1 110 ? 15.712 3.532 -2.271 1.00 80.88 110 LEU A O 1
ATOM 843 N N . ARG A 1 111 ? 15.963 4.419 -0.212 1.00 80.31 111 ARG A N 1
ATOM 844 C CA . ARG A 1 111 ? 17.413 4.213 -0.094 1.00 80.31 111 ARG A CA 1
ATOM 845 C C . ARG A 1 111 ? 17.789 2.797 0.342 1.00 80.31 111 ARG A C 1
ATOM 847 O O . ARG A 1 111 ? 18.857 2.334 -0.034 1.00 80.31 111 ARG A O 1
ATOM 854 N N . ALA A 1 112 ? 16.939 2.131 1.122 1.00 79.25 112 ALA A N 1
ATOM 855 C CA . ALA A 1 112 ? 17.160 0.756 1.569 1.00 79.25 112 ALA A CA 1
ATOM 856 C C . ALA A 1 112 ? 16.831 -0.284 0.484 1.00 79.25 112 ALA A C 1
ATOM 858 O O . ALA A 1 112 ? 17.352 -1.396 0.513 1.00 79.25 112 ALA A O 1
ATOM 859 N N . LEU A 1 113 ? 15.970 0.067 -0.476 1.00 79.00 113 LEU A N 1
ATOM 860 C CA . LEU A 1 113 ? 15.613 -0.817 -1.583 1.00 79.00 113 LEU A CA 1
ATOM 861 C C . LEU A 1 113 ? 16.764 -0.967 -2.590 1.00 79.00 113 LEU A C 1
ATOM 863 O O . LEU A 1 113 ? 17.412 0.029 -2.927 1.00 79.00 113 LEU A O 1
ATOM 867 N N . PRO A 1 114 ? 16.966 -2.169 -3.165 1.00 77.88 114 PRO A N 1
ATOM 868 C CA . PRO A 1 114 ? 17.843 -2.338 -4.319 1.00 77.88 114 PRO A CA 1
ATOM 869 C C . PRO A 1 114 ? 17.480 -1.353 -5.442 1.00 77.88 114 PRO A C 1
ATOM 871 O O . PRO A 1 114 ? 16.297 -1.095 -5.687 1.00 77.88 114 PRO A O 1
ATOM 874 N N . LYS A 1 115 ? 18.480 -0.831 -6.170 1.00 80.50 115 LYS A N 1
ATOM 875 C CA . LYS A 1 115 ? 18.299 0.043 -7.352 1.00 80.50 115 LYS A CA 1
ATOM 876 C C . LYS A 1 115 ? 17.739 -0.735 -8.569 1.00 80.50 115 LYS A C 1
ATOM 878 O O . LYS A 1 115 ? 18.281 -0.674 -9.665 1.00 80.50 115 LYS A O 1
ATOM 883 N N . THR A 1 116 ? 16.668 -1.503 -8.380 1.00 80.69 116 THR A N 1
ATOM 884 C CA . THR A 1 116 ? 16.009 -2.336 -9.398 1.00 80.69 116 THR A CA 1
ATOM 885 C C . THR A 1 116 ? 14.573 -1.862 -9.648 1.00 80.69 116 THR A C 1
ATOM 887 O O . THR A 1 116 ? 14.087 -0.916 -9.022 1.00 80.69 116 THR A O 1
ATOM 890 N N . ARG A 1 117 ? 13.848 -2.543 -10.551 1.00 76.38 117 ARG A N 1
ATOM 891 C CA . ARG A 1 117 ? 12.435 -2.244 -10.849 1.00 76.38 117 ARG A CA 1
ATOM 892 C C . ARG A 1 117 ? 11.514 -2.326 -9.625 1.00 76.38 117 ARG A C 1
ATOM 894 O O . ARG A 1 117 ? 10.483 -1.664 -9.624 1.00 76.38 117 ARG A O 1
ATOM 901 N N . VAL A 1 118 ? 11.901 -3.062 -8.579 1.00 78.00 118 VAL A N 1
ATOM 902 C CA . VAL A 1 118 ? 11.136 -3.175 -7.322 1.00 78.00 118 VAL A CA 1
ATOM 903 C C . VAL A 1 118 ? 10.985 -1.819 -6.627 1.00 78.00 118 VAL A C 1
ATOM 905 O O . VAL A 1 118 ? 10.010 -1.609 -5.924 1.00 78.00 118 VAL A O 1
ATOM 908 N N . ARG A 1 119 ? 11.888 -0.858 -6.863 1.00 82.81 119 ARG A N 1
ATOM 909 C CA . ARG A 1 119 ? 11.826 0.495 -6.282 1.00 82.81 119 ARG A CA 1
ATOM 910 C C . ARG A 1 119 ? 10.755 1.394 -6.918 1.00 82.81 119 ARG A C 1
ATOM 912 O O . ARG A 1 119 ? 10.297 2.335 -6.271 1.00 82.81 119 ARG A O 1
ATOM 919 N N . LEU A 1 120 ? 10.337 1.117 -8.160 1.00 83.06 120 LEU A N 1
ATOM 920 C CA . LEU A 1 120 ? 9.398 1.962 -8.921 1.00 83.06 120 LEU A CA 1
ATOM 921 C C . LEU A 1 120 ? 8.037 2.141 -8.229 1.00 83.06 120 LEU A C 1
ATOM 923 O O . LEU A 1 120 ? 7.577 3.280 -8.131 1.00 83.06 120 LEU A O 1
ATOM 927 N N . PRO A 1 121 ? 7.392 1.079 -7.717 1.00 83.56 121 PRO A N 1
ATOM 928 C CA . PRO A 1 121 ? 6.073 1.190 -7.099 1.00 83.56 121 PRO A CA 1
ATOM 929 C C . PRO A 1 121 ? 6.116 1.967 -5.779 1.00 83.56 121 PRO A C 1
ATOM 931 O O . PRO A 1 121 ? 5.193 2.715 -5.482 1.00 83.56 121 PRO A O 1
ATOM 934 N N . TYR A 1 122 ? 7.223 1.895 -5.033 1.00 84.69 122 TYR A N 1
ATOM 935 C CA . TYR A 1 122 ? 7.427 2.693 -3.817 1.00 84.69 122 TYR A CA 1
ATOM 936 C C . TYR A 1 122 ? 7.632 4.177 -4.129 1.00 84.69 122 TYR A C 1
ATOM 938 O O . TYR A 1 122 ? 7.102 5.033 -3.423 1.00 84.69 122 TYR A O 1
ATOM 946 N N . LEU A 1 123 ? 8.359 4.500 -5.206 1.00 85.00 123 LEU A N 1
ATOM 947 C CA . LEU A 1 123 ? 8.512 5.887 -5.650 1.00 85.00 123 LEU A CA 1
ATOM 948 C C . LEU A 1 123 ? 7.176 6.462 -6.136 1.00 85.00 123 LEU A C 1
ATOM 950 O O . LEU A 1 123 ? 6.831 7.590 -5.790 1.00 85.00 123 LEU A O 1
ATOM 954 N N . ARG A 1 124 ? 6.396 5.668 -6.876 1.00 83.88 124 ARG A N 1
ATOM 955 C CA . ARG A 1 124 ? 5.021 6.018 -7.262 1.00 83.88 124 ARG A CA 1
ATOM 956 C C . ARG A 1 124 ? 4.159 6.284 -6.042 1.00 83.88 124 ARG A C 1
ATOM 958 O O . ARG A 1 124 ? 3.550 7.345 -5.956 1.00 83.88 124 ARG A O 1
ATOM 965 N N . ALA A 1 125 ? 4.157 5.359 -5.083 1.00 84.62 125 ALA A N 1
ATOM 966 C CA . ALA A 1 125 ? 3.429 5.513 -3.833 1.00 84.62 125 ALA A CA 1
ATOM 967 C C . ALA A 1 125 ? 3.817 6.820 -3.134 1.00 84.62 125 ALA A C 1
ATOM 969 O O . ALA A 1 125 ? 2.946 7.597 -2.761 1.00 84.62 125 ALA A O 1
ATOM 970 N N . TRP A 1 126 ? 5.112 7.127 -3.041 1.00 85.00 126 TRP A N 1
ATOM 971 C CA . TRP A 1 126 ? 5.575 8.397 -2.487 1.00 85.00 126 TRP A CA 1
ATOM 972 C C . TRP A 1 126 ? 4.977 9.618 -3.192 1.00 85.00 126 TRP A C 1
ATOM 974 O O . TRP A 1 126 ? 4.437 10.506 -2.534 1.00 85.00 126 TRP A O 1
ATOM 984 N N . GLN A 1 127 ? 5.057 9.652 -4.523 1.00 85.12 127 GLN A N 1
ATOM 985 C CA . GLN A 1 127 ? 4.558 10.754 -5.341 1.00 85.12 127 GLN A CA 1
ATOM 986 C C . GLN A 1 127 ? 3.039 10.922 -5.214 1.00 85.12 127 GLN A C 1
ATOM 988 O O . GLN A 1 127 ? 2.568 12.052 -5.112 1.00 85.12 127 GLN A O 1
ATOM 993 N N . ILE A 1 128 ? 2.273 9.828 -5.170 1.00 84.25 128 ILE A N 1
ATOM 994 C CA . ILE A 1 128 ? 0.817 9.855 -4.941 1.00 84.25 128 ILE A CA 1
ATOM 995 C C . ILE A 1 128 ? 0.515 10.482 -3.582 1.00 84.25 128 ILE A C 1
ATOM 997 O O . ILE A 1 128 ? -0.283 11.409 -3.481 1.00 84.25 128 ILE A O 1
ATOM 1001 N N . LEU A 1 129 ? 1.202 10.022 -2.537 1.00 84.12 129 LEU A N 1
ATOM 1002 C CA . LEU A 1 129 ? 0.943 10.454 -1.165 1.00 84.12 129 LEU A CA 1
ATOM 1003 C C . LEU A 1 129 ? 1.389 11.896 -0.893 1.00 84.12 129 LEU A C 1
ATOM 1005 O O . LEU A 1 129 ? 0.846 12.548 -0.008 1.00 84.12 129 LEU A O 1
ATOM 1009 N N . GLN A 1 130 ? 2.354 12.406 -1.658 1.00 82.69 130 GLN A N 1
ATOM 1010 C CA . GLN A 1 130 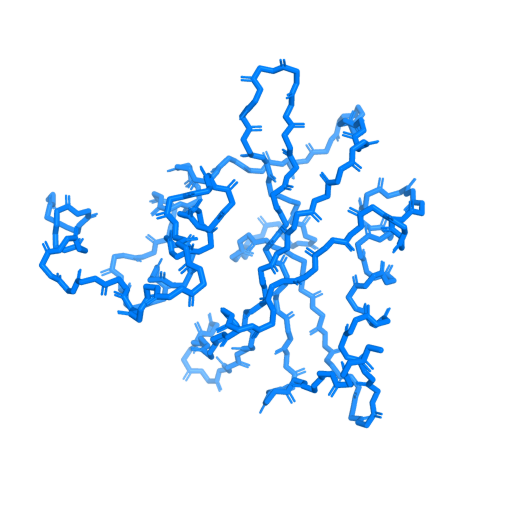? 2.738 13.822 -1.668 1.00 82.69 130 GLN A CA 1
ATOM 1011 C C . GLN A 1 130 ? 1.817 14.689 -2.550 1.00 82.69 130 GLN A C 1
ATOM 1013 O O . GLN A 1 130 ? 2.023 15.895 -2.648 1.00 82.69 130 GLN A O 1
ATOM 1018 N N . GLY A 1 131 ? 0.820 14.101 -3.222 1.00 77.50 131 GLY A N 1
ATOM 1019 C CA . GLY A 1 131 ? -0.060 14.803 -4.163 1.00 77.50 131 GLY A CA 1
ATOM 1020 C C . GLY A 1 131 ? 0.604 15.176 -5.496 1.00 77.50 131 GLY A C 1
ATOM 1021 O O . GLY A 1 131 ? 0.047 15.959 -6.265 1.00 77.50 131 GLY A O 1
ATOM 1022 N N . GLY A 1 132 ? 1.792 14.632 -5.778 1.00 72.44 132 GLY A N 1
ATOM 1023 C CA . GLY A 1 132 ? 2.550 14.866 -7.008 1.00 72.44 132 GLY A CA 1
ATOM 1024 C C . GLY A 1 132 ? 2.008 14.104 -8.221 1.00 72.44 132 GLY A C 1
ATOM 1025 O O . GLY A 1 132 ? 2.077 14.610 -9.338 1.00 72.44 132 GLY A O 1
ATOM 1026 N N . LEU A 1 133 ? 1.418 12.921 -8.014 1.00 70.94 133 LEU A N 1
ATOM 1027 C CA . LEU A 1 133 ? 0.725 12.159 -9.061 1.00 70.94 133 LEU A CA 1
ATOM 1028 C C . LEU A 1 133 ? -0.775 12.470 -9.028 1.00 70.94 133 LEU A C 1
ATOM 1030 O O . LEU A 1 133 ? -1.464 12.166 -8.057 1.00 70.94 133 LEU A O 1
ATOM 1034 N N . LYS A 1 134 ? -1.296 13.062 -10.108 1.00 67.00 134 LYS A N 1
ATOM 1035 C CA . LYS A 1 134 ? -2.742 13.238 -10.314 1.00 67.00 134 LYS A CA 1
ATOM 1036 C C . LYS A 1 134 ? -3.332 11.992 -10.984 1.00 67.00 134 LYS A C 1
ATOM 1038 O O . LYS A 1 134 ? -2.648 11.330 -11.761 1.00 67.00 134 LYS A O 1
ATOM 1043 N N . LEU A 1 135 ? -4.624 11.737 -10.778 1.00 56.56 135 LEU A N 1
ATOM 1044 C CA . LEU A 1 135 ? -5.394 10.648 -11.414 1.00 56.56 135 LEU A CA 1
ATOM 1045 C C . LEU A 1 135 ? -5.206 10.547 -12.945 1.00 56.56 135 LEU A C 1
ATOM 1047 O O . LEU A 1 135 ? -5.261 9.465 -13.517 1.00 56.56 135 LEU A O 1
ATOM 1051 N N . ASN A 1 136 ? -4.939 11.674 -13.615 1.00 52.09 136 ASN A N 1
ATOM 1052 C CA . ASN A 1 136 ? -4.776 11.740 -15.073 1.00 52.09 136 ASN A CA 1
ATOM 1053 C C . ASN A 1 136 ? -3.330 11.519 -15.556 1.00 52.09 136 ASN A C 1
ATOM 1055 O O . ASN A 1 136 ? -3.086 11.476 -16.762 1.00 52.09 136 ASN A O 1
ATOM 1059 N N . THR A 1 137 ? -2.362 11.408 -14.646 1.00 50.03 137 THR A N 1
ATOM 1060 C CA . THR A 1 137 ? -0.954 11.188 -15.000 1.00 50.03 137 THR A CA 1
ATOM 1061 C C . THR A 1 137 ? -0.726 9.695 -15.191 1.00 50.03 137 THR A C 1
ATOM 1063 O O . THR A 1 137 ? -0.493 8.945 -14.245 1.00 50.03 137 THR A O 1
ATOM 1066 N N . LYS A 1 138 ? -0.819 9.242 -16.444 1.00 43.31 138 LYS A N 1
ATOM 1067 C CA . LYS A 1 138 ? -0.371 7.899 -16.810 1.00 43.31 138 LYS A CA 1
ATOM 1068 C C . LYS A 1 138 ? 1.143 7.826 -16.675 1.00 43.31 138 LYS A C 1
ATOM 1070 O O . LYS A 1 138 ? 1.844 8.410 -17.488 1.00 43.31 138 LYS A O 1
ATOM 1075 N N . ALA A 1 139 ? 1.566 7.008 -15.716 1.00 47.72 139 ALA A N 1
ATOM 1076 C CA . ALA A 1 139 ? 2.915 6.501 -15.525 1.00 47.72 139 ALA A CA 1
ATOM 1077 C C . ALA A 1 139 ? 3.982 7.566 -15.240 1.00 47.72 139 ALA A C 1
ATOM 1079 O O . ALA A 1 139 ? 4.138 8.563 -15.930 1.00 47.72 139 ALA A O 1
ATOM 1080 N N . VAL A 1 140 ? 4.777 7.288 -14.214 1.00 52.59 140 VAL A N 1
ATOM 1081 C CA . VAL A 1 140 ? 6.038 7.988 -13.982 1.00 52.59 140 VAL A CA 1
ATOM 1082 C C . VAL A 1 140 ? 6.882 7.883 -15.246 1.00 52.59 140 VAL A C 1
ATOM 1084 O O . VAL A 1 140 ? 7.131 6.767 -15.717 1.00 52.59 140 VAL A O 1
ATOM 1087 N N . ASP A 1 141 ? 7.273 9.033 -15.790 1.00 55.66 141 ASP A N 1
ATOM 1088 C CA . ASP A 1 141 ? 8.127 9.120 -16.967 1.00 55.66 141 ASP A CA 1
ATOM 1089 C C . ASP A 1 141 ? 9.451 8.390 -16.668 1.00 55.66 141 ASP A C 1
ATOM 1091 O O . ASP A 1 141 ? 10.135 8.728 -15.694 1.00 55.66 141 ASP A O 1
ATOM 1095 N N . PRO A 1 142 ? 9.839 7.381 -17.469 1.00 54.91 142 PRO A N 1
ATOM 1096 C CA . PRO A 1 142 ? 11.135 6.719 -17.349 1.00 54.91 142 PRO A CA 1
ATOM 1097 C C . PRO A 1 142 ? 12.332 7.688 -17.288 1.00 54.91 142 PRO A C 1
ATOM 1099 O O . PRO A 1 142 ? 13.320 7.387 -16.618 1.00 54.91 142 PRO A O 1
ATOM 1102 N N . ALA A 1 143 ? 12.245 8.856 -17.936 1.00 59.19 143 ALA A N 1
ATOM 1103 C CA . ALA A 1 143 ? 13.289 9.882 -17.903 1.00 59.19 143 ALA A CA 1
ATOM 1104 C C . ALA A 1 143 ? 13.337 10.651 -16.571 1.00 59.19 143 ALA A C 1
ATOM 1106 O O . ALA A 1 143 ? 14.407 11.051 -16.111 1.00 59.19 143 ALA A O 1
ATOM 1107 N N . GLU A 1 144 ? 12.190 10.848 -15.921 1.00 55.50 144 GLU A N 1
ATOM 1108 C CA . GLU A 1 144 ? 12.112 11.448 -14.586 1.00 55.50 144 GLU A CA 1
ATOM 1109 C C . GLU A 1 144 ? 12.590 10.462 -13.514 1.00 55.50 144 GLU A C 1
ATOM 1111 O O . GLU A 1 144 ? 13.270 10.845 -12.564 1.00 55.50 144 GLU A O 1
ATOM 1116 N N . LEU A 1 145 ? 12.321 9.174 -13.736 1.00 57.69 145 LEU A N 1
ATOM 1117 C CA . LEU A 1 145 ? 12.831 8.063 -12.943 1.00 57.69 145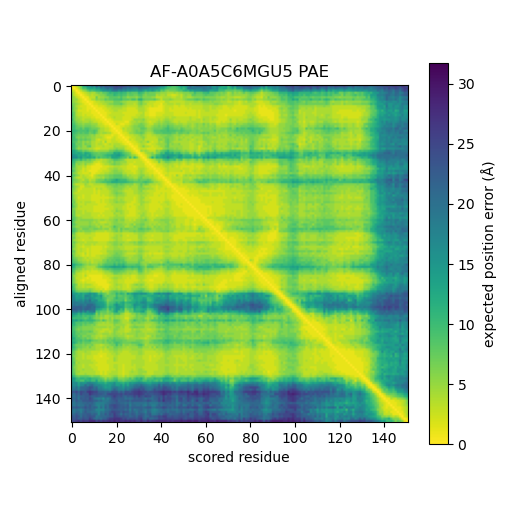 LEU A CA 1
ATOM 1118 C C . LEU A 1 145 ? 14.355 7.999 -12.934 1.00 57.69 145 LEU A C 1
ATOM 1120 O O . LEU A 1 145 ? 14.918 7.911 -11.848 1.00 57.69 145 LEU A O 1
ATOM 1124 N N . ALA A 1 146 ? 15.017 8.083 -14.093 1.00 59.47 146 ALA A N 1
ATOM 1125 C CA . ALA A 1 146 ? 16.477 7.973 -14.219 1.00 59.47 146 ALA A CA 1
ATOM 1126 C C . ALA A 1 146 ? 17.250 8.884 -13.242 1.00 59.47 146 ALA A C 1
ATOM 1128 O O . ALA A 1 146 ? 18.237 8.459 -12.645 1.00 59.47 146 ALA A O 1
ATOM 1129 N N . LYS A 1 147 ? 16.715 10.080 -12.954 1.00 59.72 147 LYS A N 1
ATOM 1130 C CA . LYS A 1 147 ? 17.281 11.051 -11.996 1.00 59.72 147 LYS A CA 1
ATOM 1131 C C . LYS A 1 147 ? 17.382 10.542 -10.552 1.00 59.72 147 LYS A C 1
ATOM 1133 O O . LYS A 1 147 ? 18.096 11.131 -9.752 1.00 59.72 147 LYS A O 1
ATOM 1138 N N . TYR A 1 148 ? 16.645 9.488 -10.204 1.00 52.06 148 TYR A N 1
ATOM 1139 C CA . TYR A 1 148 ? 16.658 8.863 -8.880 1.00 52.06 148 TYR A CA 1
ATOM 1140 C C . TYR A 1 148 ? 17.481 7.562 -8.831 1.00 52.06 148 TYR A C 1
ATOM 1142 O O . TYR A 1 148 ? 17.627 6.993 -7.741 1.00 52.06 148 TYR A O 1
ATOM 1150 N N . PHE A 1 149 ? 17.981 7.059 -9.970 1.00 49.56 149 PHE A N 1
ATOM 1151 C CA . PHE A 1 149 ? 18.777 5.819 -10.052 1.00 49.56 149 PHE A CA 1
ATOM 1152 C C . PHE A 1 149 ? 20.260 6.058 -10.325 1.00 49.56 149 PHE A C 1
ATOM 1154 O O . PHE A 1 149 ? 21.061 5.231 -9.881 1.00 49.56 149 PHE A O 1
ATOM 1161 N N . ASP A 1 150 ? 20.614 7.168 -10.973 1.00 43.31 150 ASP A N 1
ATOM 1162 C CA . ASP A 1 150 ? 22.009 7.528 -11.223 1.00 43.31 150 ASP A CA 1
ATOM 1163 C C . ASP A 1 150 ? 22.639 8.153 -9.969 1.00 43.31 150 ASP A C 1
ATOM 1165 O O . ASP A 1 150 ? 22.389 9.305 -9.624 1.00 43.31 150 ASP A O 1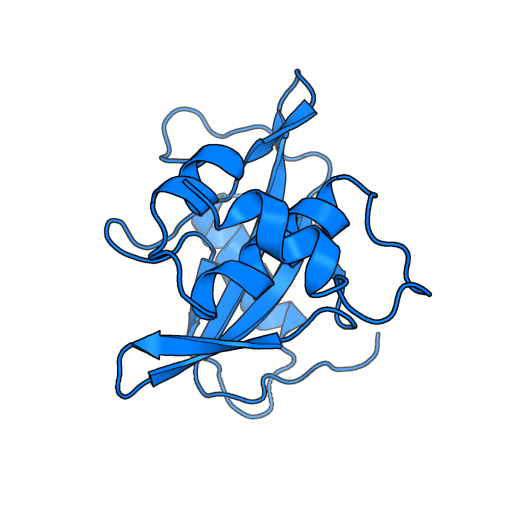
ATOM 1169 N N . ASP A 1 151 ? 23.424 7.315 -9.293 1.00 48.22 151 ASP A N 1
ATOM 1170 C CA . ASP A 1 151 ? 24.474 7.623 -8.313 1.00 48.22 151 ASP A CA 1
ATOM 1171 C C . ASP A 1 151 ? 25.583 6.598 -8.577 1.00 48.22 151 ASP A C 1
ATOM 1173 O O . ASP A 1 151 ? 25.245 5.384 -8.474 1.00 48.22 151 ASP A O 1
#

Foldseek 3Di:
DPQDDWPFQKEFEFEFEQDPVGFTWFFAPDDPFQTGQIDRDDPPHRPLVRRQVSVCVRLVHRQSPFKDKDRLLWDWADRDPPGIYIYIAIYGPPRDRDPDHDIDTLVRSLVPDDLDPRSQSSVVSVCVSVVNDDPPDDDDDVVNVVVSNDD

Secondary structure (DSSP, 8-state):
------SSSEEEEEEEEE-TT--EEEEBS-TTS-SBEEEEPPTTS-HHHHHHHHHHHHHTS--TTTEEEEEEEEEEEESSSS-EEEEEEEEESS-PPPTT--EEEHHHHHHHS-SSTTHHHHHHHHHHHTT-S-TT--S--HHHHHTTT--